Protein AF-A0A958ZDT5-F1 (afdb_monomer_lite)

Foldseek 3Di:
DDDPVNVLVVVQVVVVVVVAAEDEQVPQPCFQPDPDPLVVLLVVLCVVVVVDDPVVSVVLSVLLRDQDDPDPVRSVVSNVCCQPVNDKDWDADPVGDIDIDGDHSADPVCNVVDHHHDYPDGHYD

Structure (mmCIF, N/CA/C/O backbone):
data_AF-A0A958ZDT5-F1
#
_entry.id   AF-A0A958ZDT5-F1
#
loop_
_atom_site.group_PDB
_atom_site.id
_atom_site.type_symbol
_atom_site.label_atom_id
_atom_site.label_alt_id
_atom_site.label_comp_id
_atom_site.label_asym_id
_atom_site.label_entity_id
_atom_site.label_seq_id
_atom_site.pdbx_PDB_ins_code
_atom_site.Cartn_x
_atom_site.Cartn_y
_atom_site.Cartn_z
_atom_site.occupancy
_atom_site.B_iso_or_equiv
_atom_site.auth_seq_id
_atom_site.auth_comp_id
_atom_site.auth_asym_id
_atom_site.auth_atom_id
_atom_site.pdbx_PDB_model_num
ATOM 1 N N . MET A 1 1 ? 23.370 -8.390 -29.709 1.00 63.19 1 MET A N 1
ATOM 2 C CA . MET A 1 1 ? 23.696 -8.187 -28.281 1.00 63.19 1 MET A CA 1
ATOM 3 C C . MET A 1 1 ? 22.418 -7.806 -27.559 1.00 63.19 1 MET A C 1
ATOM 5 O O . MET A 1 1 ? 21.753 -6.875 -27.995 1.00 63.19 1 MET A O 1
ATOM 9 N N . THR A 1 2 ? 22.045 -8.547 -26.521 1.00 73.75 2 THR A N 1
ATOM 10 C CA . THR A 1 2 ? 20.944 -8.183 -25.619 1.00 73.75 2 THR A CA 1
ATOM 11 C C . THR A 1 2 ? 21.408 -7.037 -24.724 1.00 73.75 2 THR A C 1
ATOM 13 O O . THR A 1 2 ? 22.437 -7.156 -24.064 1.00 73.75 2 THR A O 1
ATOM 16 N N . THR A 1 3 ? 20.695 -5.915 -24.749 1.00 93.56 3 THR A N 1
ATOM 17 C CA . THR A 1 3 ? 20.934 -4.758 -23.873 1.00 93.56 3 THR A CA 1
ATOM 18 C C . THR A 1 3 ? 19.971 -4.827 -22.688 1.00 93.56 3 THR A C 1
ATOM 20 O O . THR A 1 3 ? 18.941 -5.495 -22.782 1.00 93.56 3 THR A O 1
ATOM 23 N N . GLU A 1 4 ? 20.261 -4.120 -21.594 1.00 90.50 4 GLU A N 1
ATOM 24 C CA . GLU A 1 4 ? 19.331 -3.999 -20.457 1.00 90.50 4 GLU A CA 1
ATOM 25 C C . GLU A 1 4 ? 17.957 -3.487 -20.906 1.00 90.50 4 GLU A C 1
ATOM 27 O O . GLU A 1 4 ? 16.943 -4.037 -20.498 1.00 90.50 4 GLU A O 1
ATOM 32 N N . ALA A 1 5 ? 17.924 -2.534 -21.844 1.00 90.44 5 ALA A N 1
ATOM 33 C CA . ALA A 1 5 ? 16.684 -2.014 -22.418 1.00 90.44 5 ALA A CA 1
ATOM 34 C C . ALA A 1 5 ? 15.852 -3.087 -23.147 1.00 90.44 5 ALA A C 1
ATOM 36 O O . ALA A 1 5 ? 14.630 -3.103 -23.029 1.00 90.44 5 ALA A O 1
ATOM 37 N N . HIS A 1 6 ? 16.488 -4.009 -23.884 1.00 93.12 6 HIS A N 1
ATOM 38 C CA . HIS A 1 6 ? 15.764 -5.113 -24.526 1.00 93.12 6 HIS A CA 1
ATOM 39 C C . HIS A 1 6 ? 15.201 -6.103 -23.497 1.00 93.12 6 HIS A C 1
ATOM 41 O O . HIS A 1 6 ? 14.106 -6.623 -23.687 1.00 93.12 6 HIS A O 1
ATOM 47 N N . ILE A 1 7 ? 15.937 -6.360 -22.412 1.00 94.00 7 ILE A N 1
ATOM 48 C CA . ILE A 1 7 ? 15.493 -7.256 -21.335 1.00 94.00 7 ILE A CA 1
ATOM 49 C C . ILE A 1 7 ? 14.343 -6.619 -20.545 1.00 94.00 7 ILE A C 1
ATOM 51 O O . ILE A 1 7 ? 13.356 -7.290 -20.250 1.00 94.00 7 ILE A O 1
ATOM 55 N N . GLU A 1 8 ? 14.447 -5.326 -20.233 1.00 93.62 8 GLU A N 1
ATOM 56 C CA . GLU A 1 8 ? 13.398 -4.555 -19.565 1.00 93.62 8 GLU A CA 1
ATOM 57 C C . GLU A 1 8 ? 12.107 -4.572 -20.389 1.00 93.62 8 GLU A C 1
ATOM 59 O O . GLU A 1 8 ? 11.059 -4.949 -19.869 1.00 93.62 8 GLU A O 1
ATOM 64 N N . GLN A 1 9 ? 12.193 -4.254 -21.685 1.00 93.88 9 GLN A N 1
ATOM 65 C CA . GLN A 1 9 ? 11.031 -4.223 -22.571 1.00 93.88 9 GLN A CA 1
ATOM 66 C C . GLN A 1 9 ? 10.348 -5.595 -22.677 1.00 93.88 9 GLN A C 1
ATOM 68 O O . GLN A 1 9 ? 9.134 -5.681 -22.510 1.00 93.88 9 GLN A O 1
ATOM 73 N N . ALA A 1 10 ? 11.116 -6.675 -22.860 1.00 95.25 10 ALA A N 1
ATOM 74 C CA . ALA A 1 10 ? 10.559 -8.028 -22.894 1.00 95.25 10 ALA A CA 1
ATOM 75 C C . ALA A 1 10 ? 9.890 -8.420 -21.561 1.00 95.25 10 ALA A C 1
ATOM 77 O O . ALA A 1 10 ? 8.843 -9.062 -21.548 1.00 95.25 10 ALA A O 1
ATOM 78 N N . THR A 1 11 ? 10.463 -7.999 -20.427 1.00 95.50 11 THR A N 1
ATOM 79 C CA . THR A 1 11 ? 9.892 -8.258 -19.095 1.00 95.50 11 THR A CA 1
ATOM 80 C C . THR A 1 11 ? 8.582 -7.496 -18.889 1.00 95.50 11 THR A C 1
ATOM 82 O O . THR A 1 11 ? 7.630 -8.041 -18.332 1.00 95.50 11 THR A O 1
ATOM 85 N N . ILE A 1 12 ? 8.518 -6.242 -19.347 1.00 96.06 12 ILE A N 1
ATOM 86 C CA . ILE A 1 12 ? 7.297 -5.432 -19.315 1.00 96.06 12 ILE A CA 1
ATOM 87 C C . ILE A 1 12 ? 6.201 -6.106 -20.141 1.00 96.06 12 ILE A C 1
ATOM 89 O O . ILE A 1 12 ? 5.094 -6.262 -19.634 1.00 96.06 12 ILE A O 1
ATOM 93 N N . GLU A 1 13 ? 6.510 -6.549 -21.361 1.00 96.44 13 GLU A N 1
ATOM 94 C CA . GLU A 1 13 ? 5.559 -7.254 -22.231 1.00 96.44 13 GLU A CA 1
ATOM 95 C C . GLU A 1 13 ? 5.001 -8.509 -21.550 1.00 96.44 13 GLU A C 1
ATOM 97 O O . GLU A 1 13 ? 3.785 -8.678 -21.477 1.00 96.44 13 GLU A O 1
ATOM 102 N N . TRP A 1 14 ? 5.860 -9.323 -20.929 1.00 97.38 14 TRP A N 1
ATOM 103 C CA . TRP A 1 14 ? 5.412 -10.493 -20.168 1.00 97.38 14 TRP A CA 1
ATOM 104 C C . TRP A 1 14 ? 4.505 -10.141 -18.986 1.00 97.38 14 TRP A C 1
ATOM 106 O O . TRP A 1 14 ? 3.521 -10.832 -18.736 1.00 97.38 14 TRP A O 1
ATOM 116 N N . LEU A 1 15 ? 4.803 -9.072 -18.243 1.00 96.88 15 LEU A N 1
ATOM 117 C CA . LEU A 1 15 ? 3.942 -8.627 -17.145 1.00 96.88 15 LEU A CA 1
ATOM 118 C C . LEU A 1 15 ? 2.596 -8.103 -17.664 1.00 96.88 15 LEU A C 1
ATOM 120 O O . LEU A 1 15 ? 1.564 -8.352 -17.040 1.00 96.88 15 LEU A O 1
ATOM 124 N N . GLN A 1 16 ? 2.584 -7.417 -18.807 1.00 96.50 16 GLN A N 1
ATOM 125 C CA . GLN A 1 16 ? 1.348 -6.964 -19.443 1.00 96.50 16 GLN A CA 1
ATOM 126 C C . GLN A 1 16 ? 0.469 -8.141 -19.882 1.00 96.50 16 GLN A C 1
ATOM 128 O O . GLN A 1 16 ? -0.738 -8.101 -19.641 1.00 96.50 16 GLN A O 1
ATOM 133 N N . ASP A 1 17 ? 1.059 -9.213 -20.420 1.00 97.25 17 ASP A N 1
ATOM 134 C CA . ASP A 1 17 ? 0.341 -10.451 -20.760 1.00 97.25 17 ASP A CA 1
ATOM 135 C C . ASP A 1 17 ? -0.278 -11.133 -19.524 1.00 97.25 17 ASP A C 1
ATOM 137 O O . ASP A 1 17 ? -1.321 -11.781 -19.619 1.00 97.25 17 ASP A O 1
ATOM 141 N N . LEU A 1 18 ? 0.323 -10.947 -18.341 1.00 95.81 18 LEU A N 1
ATOM 142 C CA . LEU A 1 18 ? -0.206 -11.408 -17.050 1.00 95.81 18 LEU A CA 1
ATOM 143 C C . LEU A 1 18 ? -1.251 -10.456 -16.432 1.00 95.81 18 LEU A C 1
ATOM 145 O O . LEU A 1 18 ? -1.752 -10.726 -15.341 1.00 95.81 18 LEU A O 1
ATOM 149 N N . GLY A 1 19 ? -1.586 -9.350 -17.103 1.00 94.19 19 GLY A N 1
ATOM 150 C CA . GLY A 1 19 ? -2.597 -8.386 -16.660 1.00 94.19 19 GLY A CA 1
ATOM 151 C C . GLY A 1 19 ? -2.064 -7.209 -15.837 1.00 94.19 19 GLY A C 1
ATOM 152 O O . GLY A 1 19 ? -2.858 -6.423 -15.316 1.00 94.19 19 GLY A O 1
ATOM 153 N N . TYR A 1 20 ? -0.743 -7.039 -15.725 1.00 96.25 20 TYR A N 1
ATOM 154 C CA . TYR A 1 20 ? -0.168 -5.854 -15.086 1.00 96.25 20 TYR A CA 1
ATOM 155 C C . TYR A 1 20 ? -0.309 -4.630 -15.989 1.00 96.25 20 TYR A C 1
ATOM 157 O O . TYR A 1 20 ? -0.143 -4.684 -17.208 1.00 96.25 20 TYR A O 1
ATOM 165 N N . ILE A 1 21 ? -0.535 -3.472 -15.374 1.00 94.88 21 ILE A N 1
ATOM 166 C CA . ILE A 1 21 ? -0.593 -2.206 -16.105 1.00 94.88 21 ILE A CA 1
ATOM 167 C C . ILE A 1 21 ? 0.799 -1.581 -16.096 1.00 94.88 21 ILE A C 1
ATOM 169 O O . ILE A 1 21 ? 1.315 -1.213 -15.039 1.00 94.88 21 ILE A O 1
ATOM 173 N N . HIS A 1 22 ? 1.403 -1.423 -17.273 1.00 95.62 22 HIS A N 1
ATOM 174 C CA . HIS A 1 22 ? 2.680 -0.727 -17.387 1.00 95.62 22 HIS A CA 1
ATOM 175 C C . HIS A 1 22 ? 2.507 0.781 -17.135 1.00 95.62 22 HIS A C 1
ATOM 177 O O . HIS A 1 22 ? 1.642 1.441 -17.723 1.00 95.62 22 HIS A O 1
ATOM 183 N N . LYS A 1 23 ? 3.345 1.336 -16.255 1.00 93.75 23 LYS A N 1
ATOM 184 C CA . LYS A 1 23 ? 3.450 2.772 -15.978 1.00 93.75 23 LYS A CA 1
ATOM 185 C C . LYS A 1 23 ? 4.905 3.215 -16.049 1.00 93.75 23 LYS A C 1
ATOM 187 O O . LYS A 1 23 ? 5.798 2.568 -15.511 1.00 93.75 23 LYS A O 1
ATOM 192 N N . LEU A 1 24 ? 5.129 4.377 -16.653 1.00 91.62 24 LEU A N 1
ATOM 193 C CA . LEU A 1 24 ? 6.442 5.010 -16.647 1.00 91.62 24 LEU A CA 1
ATOM 194 C C . LEU A 1 24 ? 6.662 5.685 -15.287 1.00 91.62 24 LEU A C 1
ATOM 196 O O . LEU A 1 24 ? 5.985 6.669 -14.981 1.00 91.62 24 LEU A O 1
ATOM 200 N N . GLY A 1 25 ? 7.617 5.204 -14.490 1.00 88.50 25 GLY A N 1
ATOM 201 C CA . GLY A 1 25 ? 7.919 5.734 -13.157 1.00 88.50 25 GLY A CA 1
ATOM 202 C C . GLY A 1 25 ? 8.217 7.233 -13.184 1.00 88.50 25 GLY A C 1
ATOM 203 O O . GLY A 1 25 ? 7.657 7.988 -12.396 1.00 88.50 25 GLY A O 1
ATOM 204 N N . LYS A 1 26 ? 8.960 7.694 -14.198 1.00 89.06 26 LYS A N 1
ATOM 205 C CA . LYS A 1 26 ? 9.268 9.119 -14.445 1.00 89.06 26 LYS A CA 1
ATOM 206 C C . LYS A 1 26 ? 8.042 10.022 -14.635 1.00 89.06 26 LYS A C 1
ATOM 208 O O . LYS A 1 26 ? 8.165 11.233 -14.495 1.00 89.06 26 LYS A O 1
ATOM 213 N N . THR A 1 27 ? 6.888 9.455 -14.992 1.00 89.19 27 THR A N 1
ATOM 214 C CA . THR A 1 27 ? 5.633 10.204 -15.190 1.00 89.19 27 THR A CA 1
ATOM 215 C C . THR A 1 27 ? 4.763 10.252 -13.938 1.00 89.19 27 THR A C 1
ATOM 217 O O . THR A 1 27 ? 3.793 11.007 -13.904 1.00 89.19 27 THR A O 1
ATOM 220 N N . LEU A 1 28 ? 5.089 9.460 -12.910 1.00 87.81 28 LEU A N 1
ATOM 221 C CA . LEU A 1 28 ? 4.365 9.488 -11.648 1.00 87.81 28 LEU A CA 1
ATOM 222 C C . LEU A 1 28 ? 4.728 10.774 -10.892 1.00 87.81 28 LEU A C 1
ATOM 224 O O . LEU A 1 28 ? 5.916 11.054 -10.725 1.00 87.81 28 LEU A O 1
ATOM 228 N N . PRO A 1 29 ? 3.745 11.551 -10.403 1.00 83.94 29 PRO A N 1
ATOM 229 C CA . PRO A 1 29 ? 4.011 12.832 -9.745 1.00 83.94 29 PRO A CA 1
ATOM 230 C C . PRO A 1 29 ? 4.840 12.699 -8.459 1.00 83.94 29 PRO A C 1
ATOM 232 O O . PRO A 1 29 ? 5.442 13.667 -8.010 1.00 83.94 29 PRO A O 1
ATOM 235 N N . GLN A 1 30 ? 4.885 11.502 -7.874 1.00 84.62 30 GLN A N 1
ATOM 236 C CA . GLN A 1 30 ? 5.657 11.180 -6.677 1.00 84.62 30 GLN A CA 1
ATOM 237 C C . GLN A 1 30 ? 7.135 10.885 -6.971 1.00 84.62 30 GLN A C 1
ATOM 239 O O . GLN A 1 30 ? 7.945 10.860 -6.044 1.00 84.62 30 GLN A O 1
ATOM 244 N N . ASN A 1 31 ? 7.500 10.675 -8.239 1.00 82.00 31 ASN A N 1
ATOM 245 C CA . ASN A 1 31 ? 8.880 10.419 -8.627 1.00 82.00 31 ASN A CA 1
ATOM 246 C C . ASN A 1 31 ? 9.784 11.574 -8.166 1.00 82.00 31 ASN A C 1
ATOM 248 O O . ASN A 1 31 ? 9.473 12.744 -8.379 1.00 82.00 31 ASN A O 1
ATOM 252 N N . ASN A 1 32 ? 10.915 11.227 -7.559 1.00 80.69 32 ASN A N 1
ATOM 253 C CA . ASN A 1 32 ? 11.895 12.097 -6.902 1.00 80.69 32 ASN A CA 1
ATOM 254 C C . ASN A 1 32 ? 11.451 12.756 -5.588 1.00 80.69 32 ASN A C 1
ATOM 256 O O . ASN A 1 32 ? 12.201 13.578 -5.069 1.00 80.69 32 ASN A O 1
ATOM 260 N N . ASN A 1 33 ? 10.272 12.434 -5.048 1.00 84.69 33 ASN A N 1
ATOM 261 C CA . ASN A 1 33 ? 9.763 13.093 -3.842 1.00 84.69 33 ASN A CA 1
ATOM 262 C C . ASN A 1 33 ? 9.284 12.100 -2.777 1.00 84.69 33 ASN A C 1
ATOM 264 O O . ASN A 1 33 ? 9.743 12.131 -1.639 1.00 84.69 33 ASN A O 1
ATOM 268 N N . GLU A 1 34 ? 8.378 11.187 -3.133 1.00 84.88 34 GLU A N 1
ATOM 269 C CA . GLU A 1 34 ? 7.739 10.296 -2.163 1.00 84.88 34 GLU A CA 1
ATOM 270 C C . GLU A 1 34 ? 7.639 8.867 -2.689 1.00 84.88 34 GLU A C 1
ATOM 272 O O . GLU A 1 34 ? 7.361 8.639 -3.857 1.00 84.88 34 GLU A O 1
ATOM 277 N N . VAL A 1 35 ? 7.812 7.879 -1.811 1.00 85.06 35 VAL A N 1
ATOM 278 C CA . VAL A 1 35 ? 7.681 6.458 -2.188 1.00 85.06 35 VAL A CA 1
ATOM 279 C C . VAL A 1 35 ? 6.214 6.048 -2.341 1.00 85.06 35 VAL A C 1
ATOM 281 O O . VAL A 1 35 ? 5.882 5.182 -3.146 1.00 85.06 35 VAL A O 1
ATOM 284 N N . VAL A 1 36 ? 5.321 6.649 -1.552 1.00 88.94 36 VAL A N 1
ATOM 285 C CA . VAL A 1 36 ? 3.921 6.226 -1.469 1.00 88.94 36 VAL A CA 1
ATOM 286 C C . VAL A 1 36 ? 3.046 7.065 -2.393 1.00 88.94 36 VAL A C 1
ATOM 288 O O . VAL A 1 36 ? 3.026 8.290 -2.311 1.00 88.94 36 VAL A O 1
ATOM 291 N N . LEU A 1 37 ? 2.232 6.397 -3.210 1.00 90.50 37 LEU A N 1
ATOM 292 C CA . LEU A 1 37 ? 1.169 7.022 -3.999 1.00 90.50 37 LEU A CA 1
ATOM 293 C C . LEU A 1 37 ? -0.027 7.375 -3.097 1.00 90.50 37 LEU A C 1
ATOM 295 O O . LEU A 1 37 ? -1.059 6.702 -3.116 1.00 90.50 37 LEU A O 1
ATOM 299 N N . LYS A 1 38 ? 0.121 8.417 -2.270 1.00 91.50 38 LYS A N 1
ATOM 300 C CA . LYS A 1 38 ? -0.843 8.770 -1.210 1.00 91.50 38 LYS A CA 1
ATOM 301 C C . LYS A 1 38 ? -2.270 8.961 -1.715 1.00 91.50 38 LYS A C 1
ATOM 303 O O . LYS A 1 38 ? -3.198 8.502 -1.054 1.00 91.50 38 LYS A O 1
ATOM 308 N N . ASP A 1 39 ? -2.453 9.580 -2.878 1.00 91.56 39 ASP A N 1
ATOM 309 C CA . ASP A 1 39 ? -3.784 9.821 -3.449 1.00 91.56 39 ASP A CA 1
ATOM 310 C C . ASP A 1 39 ? -4.478 8.517 -3.847 1.00 91.56 39 ASP A C 1
ATOM 312 O O . ASP A 1 39 ? -5.657 8.322 -3.551 1.00 91.56 39 ASP A O 1
ATOM 316 N N . VAL A 1 40 ? -3.728 7.593 -4.457 1.00 91.69 40 VAL A N 1
ATOM 317 C CA . VAL A 1 40 ? -4.226 6.265 -4.844 1.00 91.69 40 VAL A CA 1
ATOM 318 C C . VAL A 1 40 ? -4.618 5.476 -3.599 1.00 91.69 40 VAL A C 1
ATOM 320 O O . VAL A 1 40 ? -5.717 4.930 -3.529 1.00 91.69 40 VAL A O 1
ATOM 323 N N . PHE A 1 41 ? -3.752 5.472 -2.585 1.00 93.94 41 PHE A N 1
ATOM 324 C CA . PHE A 1 41 ? -4.014 4.766 -1.337 1.00 93.94 41 PHE A CA 1
ATOM 325 C C . PHE A 1 41 ? -5.191 5.371 -0.557 1.00 93.94 41 PHE A C 1
ATOM 327 O O . PHE A 1 41 ? -6.062 4.652 -0.072 1.00 93.94 41 PHE A O 1
ATOM 334 N N . THR A 1 42 ? -5.280 6.701 -0.506 1.00 95.31 42 THR A N 1
ATOM 335 C CA . THR A 1 42 ? -6.401 7.414 0.120 1.00 95.31 42 THR A CA 1
ATOM 336 C C . THR A 1 42 ? -7.717 7.091 -0.578 1.00 95.31 42 THR A C 1
ATOM 338 O O . THR A 1 42 ? -8.718 6.828 0.089 1.00 95.31 42 THR A O 1
ATOM 341 N N . ALA A 1 43 ? -7.732 7.085 -1.914 1.00 95.06 43 ALA A N 1
ATOM 342 C CA . ALA A 1 43 ? -8.912 6.726 -2.691 1.00 95.06 43 ALA A CA 1
ATOM 343 C C . ALA A 1 43 ? -9.342 5.272 -2.439 1.00 95.06 43 ALA A C 1
ATOM 345 O O . ALA A 1 43 ? -10.535 5.015 -2.277 1.00 95.06 43 ALA A O 1
ATOM 346 N N . PHE A 1 44 ? -8.383 4.344 -2.344 1.00 95.50 44 PHE A N 1
ATOM 347 C CA . PHE A 1 44 ? -8.646 2.953 -1.981 1.00 95.50 44 PHE A CA 1
ATOM 348 C C . PHE A 1 44 ? -9.307 2.843 -0.601 1.00 95.50 44 PHE A C 1
ATOM 350 O O . PHE A 1 44 ? -10.403 2.293 -0.505 1.00 95.50 44 PHE A O 1
ATOM 357 N N . ILE A 1 45 ? -8.710 3.430 0.445 1.00 96.44 45 ILE A N 1
ATOM 358 C CA . ILE A 1 45 ? -9.257 3.365 1.811 1.00 96.44 45 ILE A CA 1
ATOM 359 C C . ILE A 1 45 ? -10.657 3.986 1.876 1.00 96.44 45 ILE A C 1
ATOM 361 O O . ILE A 1 45 ? -11.566 3.379 2.441 1.00 96.44 45 ILE A O 1
ATOM 365 N N . LYS A 1 46 ? -10.866 5.150 1.245 1.00 96.06 46 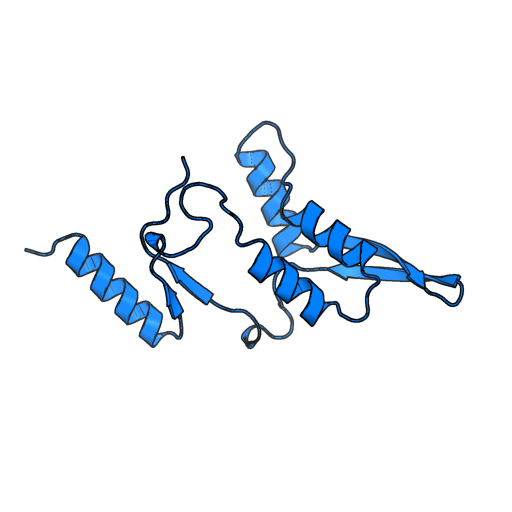LYS A N 1
ATOM 366 C CA . LYS A 1 46 ? -12.181 5.811 1.193 1.00 96.06 46 LYS A CA 1
ATOM 367 C C . LYS A 1 46 ? -13.247 4.959 0.510 1.00 96.06 46 LYS A C 1
ATOM 369 O O . LYS A 1 46 ? -14.402 4.986 0.925 1.00 96.06 46 LYS A O 1
ATOM 374 N N . LYS A 1 47 ? -12.876 4.228 -0.544 1.00 95.25 47 LYS A N 1
ATOM 375 C CA . LYS A 1 47 ? -13.787 3.342 -1.275 1.00 95.25 47 LYS A CA 1
ATOM 376 C C . LYS A 1 47 ? -14.093 2.081 -0.463 1.00 95.25 47 LYS A C 1
ATOM 378 O O . LYS A 1 47 ? -15.263 1.805 -0.203 1.00 95.25 47 LYS A O 1
ATOM 383 N N . GLN A 1 48 ? -13.056 1.352 -0.053 1.00 95.62 48 GLN A N 1
ATOM 384 C CA . GLN A 1 48 ? -13.181 0.055 0.617 1.00 95.62 48 GLN A CA 1
ATOM 385 C C . GLN A 1 48 ? -13.842 0.179 1.993 1.00 95.62 48 GLN A C 1
ATOM 387 O O . GLN A 1 48 ? -14.706 -0.616 2.349 1.00 95.62 48 GLN A O 1
ATOM 392 N N . TYR A 1 49 ? -13.480 1.217 2.747 1.00 95.62 49 TYR A N 1
ATOM 393 C CA . TYR A 1 49 ? -13.931 1.439 4.120 1.00 95.62 49 TYR A CA 1
ATOM 394 C C . TYR A 1 49 ? -14.884 2.635 4.234 1.00 95.62 49 TYR A C 1
ATOM 396 O O . TYR A 1 49 ? -14.893 3.344 5.241 1.00 95.62 49 TYR A O 1
ATOM 404 N N . SER A 1 50 ? -15.715 2.850 3.210 1.00 95.12 50 SER A N 1
ATOM 405 C CA . SER A 1 50 ? -16.668 3.971 3.114 1.00 95.12 50 SER A CA 1
ATOM 406 C C . SER A 1 50 ? -17.690 4.048 4.258 1.00 95.12 50 SER A C 1
ATOM 408 O O . SER A 1 50 ? -18.238 5.117 4.525 1.00 95.12 50 SER A O 1
ATOM 410 N N . THR A 1 51 ? -17.937 2.936 4.954 1.00 93.25 51 THR A N 1
ATOM 411 C CA . THR A 1 51 ? -18.836 2.857 6.115 1.00 93.25 51 THR A CA 1
ATOM 412 C C . THR A 1 51 ? -18.193 3.346 7.413 1.00 93.25 51 THR A C 1
ATOM 414 O O . THR A 1 51 ? -18.909 3.656 8.367 1.00 93.25 51 THR A O 1
ATOM 417 N N . LEU A 1 52 ? -16.859 3.427 7.470 1.00 94.69 52 LEU A N 1
ATOM 418 C CA . LEU A 1 52 ? -16.135 3.892 8.649 1.00 94.69 52 LEU A CA 1
ATOM 419 C C . LEU A 1 52 ? -16.123 5.424 8.724 1.00 94.69 52 LEU A C 1
ATOM 421 O O . LEU A 1 52 ? -16.116 6.087 7.686 1.00 94.69 52 LEU A O 1
ATOM 425 N N . PRO A 1 53 ? -16.052 6.014 9.931 1.00 94.25 53 PRO A N 1
ATOM 426 C CA . PRO A 1 53 ? -15.887 7.456 10.083 1.00 94.25 53 PRO A CA 1
ATOM 427 C C . PRO A 1 53 ? -14.626 7.974 9.382 1.00 94.25 53 PRO A C 1
ATOM 429 O O . PRO A 1 53 ? -13.579 7.328 9.416 1.00 94.25 53 PRO A O 1
ATOM 432 N N . GLU A 1 54 ? -14.702 9.181 8.816 1.00 94.38 54 GLU A N 1
ATOM 433 C CA . GLU A 1 54 ? -13.581 9.802 8.094 1.00 94.38 54 GLU A CA 1
ATOM 434 C C . GLU A 1 54 ? -12.316 9.923 8.961 1.00 94.38 54 GLU A C 1
ATOM 436 O O . GLU A 1 54 ? -11.208 9.722 8.472 1.00 94.38 54 GLU A O 1
ATOM 441 N N . GLU A 1 55 ? -12.475 10.176 10.261 1.00 94.19 55 GLU A N 1
ATOM 442 C CA . GLU A 1 55 ? -11.360 10.249 11.211 1.00 94.19 55 GLU A CA 1
ATOM 443 C C . GLU A 1 55 ? -10.597 8.920 11.322 1.00 94.19 55 GLU A C 1
ATOM 445 O O . GLU A 1 55 ? -9.368 8.917 11.350 1.00 94.19 55 GLU A O 1
ATOM 450 N N . ILE A 1 56 ? -11.300 7.781 11.288 1.00 96.38 56 ILE A N 1
ATOM 451 C CA . ILE A 1 56 ? -10.669 6.452 11.299 1.00 96.38 56 ILE A CA 1
ATOM 452 C C . ILE A 1 56 ? -9.956 6.185 9.975 1.00 96.38 56 ILE A C 1
ATOM 454 O O . ILE A 1 56 ? -8.848 5.657 9.970 1.00 96.38 56 ILE A O 1
ATOM 458 N N . GLN A 1 57 ? -10.549 6.595 8.851 1.00 96.56 57 GLN A N 1
ATOM 459 C CA . GLN A 1 57 ? -9.912 6.464 7.539 1.00 96.56 57 GLN A CA 1
ATOM 460 C C . GLN A 1 57 ? -8.613 7.283 7.463 1.00 96.56 57 GLN A C 1
ATOM 462 O O . GLN A 1 57 ? -7.591 6.771 7.011 1.00 96.56 57 GLN A O 1
ATOM 467 N N . LYS A 1 58 ? -8.626 8.538 7.938 1.00 96.44 58 LYS A N 1
ATOM 468 C CA . LYS A 1 58 ? -7.437 9.409 7.998 1.00 96.44 58 LYS A CA 1
ATOM 469 C C . LYS A 1 58 ? -6.351 8.827 8.895 1.00 96.44 58 LYS A C 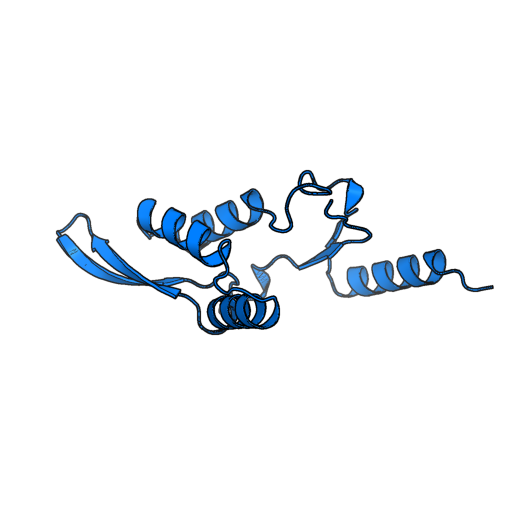1
ATOM 471 O O . LYS A 1 58 ? -5.187 8.816 8.496 1.00 96.44 58 LYS A O 1
ATOM 476 N N . LEU A 1 59 ? -6.735 8.338 10.074 1.00 96.56 59 LEU A N 1
ATOM 477 C CA . LEU A 1 59 ? -5.812 7.705 11.009 1.00 96.56 59 LEU A CA 1
ATOM 478 C C . LEU A 1 59 ? -5.156 6.475 10.375 1.00 96.56 59 LEU A C 1
ATOM 480 O O . LEU A 1 59 ? -3.934 6.367 10.376 1.00 96.56 59 LEU A O 1
ATOM 484 N N . ALA A 1 60 ? -5.951 5.619 9.729 1.00 96.81 60 ALA A N 1
ATOM 485 C CA . ALA A 1 60 ? -5.439 4.453 9.024 1.00 96.81 60 ALA A CA 1
ATOM 486 C C . ALA A 1 60 ? -4.445 4.822 7.926 1.00 96.81 60 ALA A C 1
ATOM 488 O O . ALA A 1 60 ? -3.353 4.258 7.862 1.00 96.81 60 ALA A O 1
ATOM 489 N N . ILE A 1 61 ? -4.777 5.811 7.094 1.00 96.62 61 ILE A N 1
ATOM 490 C CA . ILE A 1 61 ? -3.873 6.288 6.044 1.00 96.62 61 ILE A CA 1
ATOM 491 C C . ILE A 1 61 ? -2.532 6.735 6.644 1.00 96.62 61 ILE A C 1
ATOM 493 O O . ILE A 1 61 ? -1.478 6.342 6.141 1.00 96.62 61 ILE A O 1
ATOM 497 N N . ALA A 1 62 ? -2.558 7.511 7.730 1.00 96.25 62 ALA A N 1
ATOM 498 C CA . ALA A 1 62 ? -1.349 7.973 8.404 1.00 96.25 62 ALA A CA 1
ATOM 499 C C . ALA A 1 62 ? -0.521 6.812 8.985 1.00 96.25 62 ALA A C 1
ATOM 501 O O . ALA A 1 62 ? 0.694 6.772 8.778 1.00 96.25 62 ALA A O 1
ATOM 502 N N . ASP A 1 63 ? -1.165 5.849 9.647 1.00 96.31 63 ASP A N 1
ATOM 503 C CA . ASP A 1 63 ? -0.494 4.705 10.273 1.00 96.31 63 ASP A CA 1
ATOM 504 C C . ASP A 1 63 ? 0.172 3.780 9.248 1.00 96.31 63 ASP A C 1
ATOM 506 O O . ASP A 1 63 ?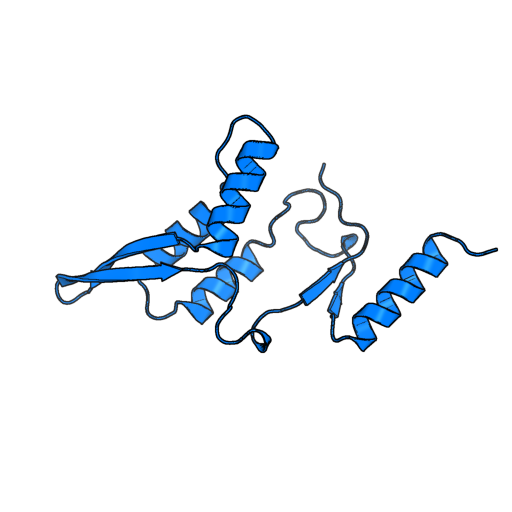 1.285 3.301 9.475 1.00 96.31 63 ASP A O 1
ATOM 510 N N . PHE A 1 64 ? -0.470 3.535 8.101 1.00 96.06 64 PHE A N 1
ATOM 511 C CA . PHE A 1 64 ? 0.111 2.718 7.030 1.00 96.06 64 PHE A CA 1
ATOM 512 C C . PHE A 1 64 ? 1.295 3.399 6.337 1.00 96.06 64 PHE A C 1
ATOM 514 O O . PHE A 1 64 ? 2.248 2.724 5.943 1.00 96.06 64 PHE A O 1
ATOM 521 N N . ILE A 1 65 ? 1.258 4.727 6.194 1.00 94.06 65 ILE A N 1
ATOM 522 C CA . ILE A 1 65 ? 2.353 5.497 5.589 1.00 94.06 65 ILE A CA 1
ATOM 523 C C . ILE A 1 65 ? 3.542 5.605 6.553 1.00 94.06 65 ILE A C 1
ATOM 525 O O . ILE A 1 65 ? 4.697 5.534 6.126 1.00 94.06 65 ILE A O 1
ATOM 529 N N . ASN A 1 66 ? 3.280 5.778 7.849 1.00 93.44 66 ASN A N 1
ATOM 530 C CA . ASN A 1 66 ? 4.318 6.013 8.842 1.00 93.44 66 ASN A CA 1
ATOM 531 C C . ASN A 1 66 ? 4.822 4.706 9.464 1.00 93.44 66 ASN A C 1
ATOM 533 O O . ASN A 1 66 ? 4.207 4.158 10.376 1.00 93.44 66 ASN A O 1
ATOM 537 N N . ASN A 1 67 ? 5.971 4.218 8.998 1.00 93.75 67 ASN A N 1
ATOM 538 C CA . ASN A 1 67 ? 6.580 2.992 9.513 1.00 93.75 67 ASN A CA 1
ATOM 539 C C . ASN A 1 67 ? 7.616 3.293 10.597 1.00 93.75 67 ASN A C 1
ATOM 541 O O . ASN A 1 67 ? 8.612 3.980 10.358 1.00 93.75 67 ASN A O 1
ATOM 545 N N . THR A 1 68 ? 7.369 2.772 11.796 1.00 89.62 68 THR A N 1
ATOM 546 C CA . THR A 1 68 ? 8.166 3.042 12.992 1.00 89.62 68 THR A CA 1
ATOM 547 C C . THR A 1 68 ? 9.448 2.210 13.018 1.00 89.62 68 THR A C 1
ATOM 549 O O . THR A 1 68 ? 9.511 1.093 12.506 1.00 89.62 68 THR A O 1
ATOM 552 N N . GLY A 1 69 ? 10.500 2.762 13.623 1.00 89.69 69 GLY A N 1
ATOM 553 C CA . GLY A 1 69 ? 11.783 2.083 13.790 1.00 89.69 69 GLY A CA 1
ATOM 554 C C . GLY A 1 69 ? 12.979 2.958 13.427 1.00 89.69 69 GLY A C 1
ATOM 555 O O . GLY A 1 69 ? 12.930 3.751 12.492 1.00 89.69 69 GLY A O 1
ATOM 556 N N . ALA A 1 70 ? 14.071 2.789 14.175 1.00 89.25 70 ALA A N 1
ATOM 557 C CA . ALA A 1 70 ? 15.305 3.554 13.983 1.00 89.25 70 ALA A CA 1
ATOM 558 C C . ALA A 1 70 ? 16.139 3.091 12.77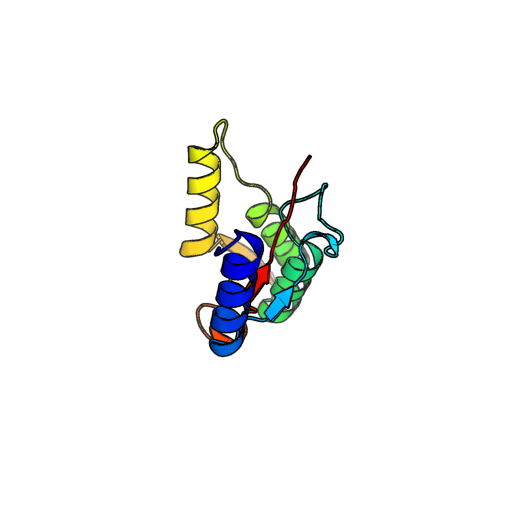3 1.00 89.25 70 ALA A C 1
ATOM 560 O O . ALA A 1 70 ? 16.948 3.857 12.260 1.00 89.25 70 ALA A O 1
ATOM 561 N N . ILE A 1 71 ? 15.946 1.846 12.324 1.00 94.44 71 ILE A N 1
ATOM 562 C CA . ILE A 1 71 ? 16.703 1.217 11.232 1.00 94.44 71 ILE A CA 1
ATOM 563 C C . ILE A 1 71 ? 15.759 0.617 10.186 1.00 94.44 71 ILE A C 1
ATOM 565 O O . ILE A 1 71 ? 14.564 0.429 10.438 1.00 94.44 71 ILE A O 1
ATOM 569 N N . LEU A 1 72 ? 16.292 0.336 8.995 1.00 93.75 72 LEU A N 1
ATOM 570 C CA . LEU A 1 72 ? 15.517 -0.126 7.842 1.00 93.75 72 LEU A CA 1
ATOM 571 C C . LEU A 1 72 ? 14.762 -1.428 8.134 1.00 93.75 72 LEU A C 1
ATOM 573 O O . LEU A 1 72 ? 13.586 -1.543 7.808 1.00 93.75 72 LEU A O 1
ATOM 577 N N . GLU A 1 73 ? 15.408 -2.373 8.802 1.00 96.62 73 GLU A N 1
ATOM 578 C CA . GLU A 1 73 ? 14.871 -3.688 9.144 1.00 96.62 73 GLU A CA 1
ATOM 579 C C . GLU A 1 73 ? 13.636 -3.565 10.039 1.00 96.62 73 GLU A C 1
ATOM 581 O O . GLU A 1 73 ? 12.644 -4.267 9.842 1.00 96.62 73 GLU A O 1
ATOM 586 N N . HIS A 1 74 ? 13.666 -2.629 10.992 1.00 96.50 74 HIS A N 1
ATOM 587 C CA . HIS A 1 74 ? 12.533 -2.364 11.874 1.00 96.50 74 HIS A CA 1
ATOM 588 C C . HIS A 1 74 ? 11.366 -1.740 11.110 1.00 96.50 74 HIS A C 1
ATOM 590 O O . HIS A 1 74 ? 10.243 -2.219 11.250 1.00 96.50 74 HIS A O 1
ATOM 596 N N . ARG A 1 75 ? 11.633 -0.752 10.244 1.00 95.06 75 ARG A N 1
ATOM 597 C CA . ARG A 1 75 ? 10.593 -0.122 9.413 1.00 95.06 75 ARG A CA 1
ATOM 598 C C . ARG A 1 75 ? 9.964 -1.115 8.433 1.00 95.06 75 ARG A C 1
ATOM 600 O O . ARG A 1 75 ? 8.747 -1.130 8.2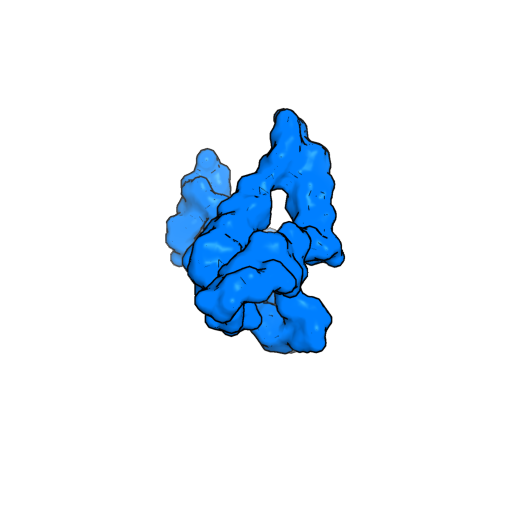76 1.00 95.06 75 ARG A O 1
ATOM 607 N N . ASN A 1 76 ? 10.771 -1.992 7.834 1.00 95.38 76 ASN A N 1
ATOM 608 C CA . ASN A 1 76 ? 10.291 -3.051 6.945 1.00 95.38 76 ASN A CA 1
ATOM 609 C C . ASN A 1 76 ? 9.430 -4.069 7.696 1.00 95.38 76 ASN A C 1
ATOM 611 O O . ASN A 1 76 ? 8.385 -4.478 7.194 1.00 95.38 76 ASN A O 1
ATOM 615 N N . ARG A 1 77 ? 9.841 -4.467 8.907 1.00 96.62 77 ARG A N 1
ATOM 616 C CA . ARG A 1 77 ? 9.053 -5.375 9.749 1.00 96.62 77 ARG A CA 1
ATOM 617 C C . ARG A 1 77 ? 7.731 -4.743 10.177 1.00 96.62 77 ARG A C 1
ATOM 619 O O . ARG A 1 77 ? 6.715 -5.428 10.142 1.00 96.62 77 ARG A O 1
ATOM 626 N N . ASP A 1 78 ? 7.743 -3.471 10.568 1.00 96.75 78 ASP A N 1
ATOM 627 C CA . ASP A 1 78 ? 6.537 -2.723 10.935 1.00 96.75 78 ASP A CA 1
ATOM 628 C C . ASP A 1 78 ? 5.549 -2.670 9.762 1.00 96.75 78 ASP A C 1
ATOM 630 O O . ASP A 1 78 ? 4.407 -3.114 9.892 1.00 96.75 78 ASP A O 1
ATOM 634 N N . PHE A 1 79 ? 6.018 -2.264 8.577 1.00 96.06 79 PHE A N 1
ATOM 635 C CA . PHE A 1 79 ? 5.194 -2.257 7.368 1.00 96.06 79 PHE A CA 1
ATOM 636 C C . PHE A 1 79 ? 4.666 -3.651 7.014 1.00 96.06 79 PHE A C 1
ATOM 638 O O . PHE A 1 79 ? 3.481 -3.811 6.733 1.00 96.06 79 PHE A O 1
ATOM 645 N N . HIS A 1 80 ? 5.517 -4.679 7.063 1.00 96.75 80 HIS A N 1
ATOM 646 C CA . HIS A 1 80 ? 5.117 -6.051 6.753 1.00 96.75 80 HIS A CA 1
ATOM 647 C C . HIS A 1 80 ? 4.019 -6.557 7.696 1.00 96.75 80 HIS A C 1
ATOM 649 O O . HIS A 1 80 ? 3.077 -7.213 7.251 1.00 96.75 80 HIS A O 1
ATOM 655 N N . LEU A 1 81 ? 4.105 -6.241 8.992 1.00 97.25 81 LEU A N 1
ATOM 656 C CA . LEU A 1 81 ? 3.063 -6.591 9.955 1.00 97.25 81 LEU A CA 1
ATOM 657 C C . LEU A 1 81 ? 1.755 -5.864 9.650 1.00 97.25 81 LEU A C 1
ATOM 659 O O . LEU A 1 81 ? 0.716 -6.513 9.638 1.00 97.25 81 LEU A O 1
ATOM 663 N N . LYS A 1 82 ? 1.795 -4.565 9.342 1.00 96.69 82 LYS A N 1
ATOM 664 C CA . LYS A 1 82 ? 0.597 -3.809 8.943 1.00 96.69 82 LYS A CA 1
ATOM 665 C C . LYS A 1 82 ? -0.022 -4.364 7.660 1.00 96.69 82 LYS A C 1
ATOM 667 O O . LYS A 1 82 ? -1.231 -4.540 7.588 1.00 96.69 82 LYS A O 1
ATOM 672 N N . LEU A 1 83 ? 0.802 -4.688 6.665 1.00 96.00 83 LEU A N 1
ATOM 673 C CA . LEU A 1 83 ? 0.366 -5.257 5.391 1.00 96.00 83 LEU A CA 1
ATOM 674 C C . LEU A 1 83 ? -0.320 -6.616 5.573 1.00 96.00 83 LEU A C 1
ATOM 676 O O . LEU A 1 83 ? -1.378 -6.848 5.002 1.00 96.00 83 LEU A O 1
ATOM 680 N N . THR A 1 84 ? 0.283 -7.511 6.359 1.00 96.25 84 THR A N 1
ATOM 681 C CA . THR A 1 84 ? -0.186 -8.902 6.496 1.00 96.25 84 THR A CA 1
ATOM 682 C C . THR A 1 84 ? -1.255 -9.085 7.562 1.00 96.25 84 THR A C 1
ATOM 684 O O . THR A 1 84 ? -2.103 -9.961 7.430 1.00 96.25 84 THR A O 1
ATOM 687 N N . LYS A 1 85 ? -1.214 -8.290 8.633 1.00 96.44 85 LYS A N 1
ATOM 688 C CA . LYS A 1 85 ? -2.129 -8.415 9.772 1.00 96.44 85 LYS A CA 1
ATOM 689 C C . LYS A 1 85 ? -3.183 -7.325 9.819 1.00 96.44 85 LYS A C 1
ATOM 691 O O . LYS A 1 85 ? -4.066 -7.432 10.659 1.00 96.44 85 LYS A O 1
ATOM 696 N N . GLY A 1 86 ? -3.092 -6.292 8.985 1.00 96.81 86 GLY A N 1
ATOM 697 C CA . GLY A 1 86 ? -3.942 -5.110 9.082 1.00 96.81 86 GLY A CA 1
ATOM 698 C C . GLY A 1 86 ? -3.735 -4.346 10.392 1.00 96.81 86 GLY A C 1
ATOM 699 O O . GLY A 1 86 ? -2.849 -4.659 11.192 1.00 96.81 86 GLY A O 1
ATOM 700 N N . ILE A 1 87 ? -4.576 -3.340 10.620 1.00 97.44 87 ILE A N 1
ATOM 701 C CA . ILE A 1 87 ? -4.577 -2.537 11.846 1.00 97.44 87 ILE A CA 1
ATOM 702 C C . ILE A 1 87 ? -6.005 -2.489 12.414 1.00 97.44 87 ILE A C 1
ATOM 704 O O . ILE A 1 87 ? -6.938 -2.140 11.680 1.00 97.44 87 ILE A O 1
ATOM 708 N N . PRO A 1 88 ? -6.204 -2.853 13.696 1.00 97.00 88 PRO A N 1
ATOM 709 C CA . PRO A 1 88 ? -7.494 -2.735 14.355 1.00 97.00 88 PRO A CA 1
ATOM 710 C C . PRO A 1 88 ? -7.726 -1.306 14.860 1.00 97.00 88 PRO A C 1
ATOM 712 O O . PRO A 1 88 ? -6.844 -0.686 15.451 1.00 97.00 88 PRO A O 1
ATOM 715 N N . TYR A 1 89 ? -8.951 -0.822 14.702 1.00 96.38 89 TYR A N 1
ATOM 716 C CA . TYR A 1 89 ? -9.412 0.477 15.179 1.00 96.38 89 TYR A CA 1
ATOM 717 C C . TYR A 1 89 ? -10.685 0.314 15.995 1.00 96.38 89 TYR A C 1
ATOM 719 O O . TYR A 1 89 ? -11.573 -0.452 15.628 1.00 96.38 89 TYR A O 1
ATOM 727 N N . GLN A 1 90 ? -10.799 1.073 17.081 1.00 94.56 90 GLN A N 1
ATOM 728 C CA . GLN A 1 90 ? -12.038 1.216 17.839 1.00 94.56 90 GLN A CA 1
ATOM 729 C C . GLN A 1 90 ? -12.633 2.591 17.558 1.00 94.56 90 GLN A C 1
ATOM 731 O O . GLN A 1 90 ? -11.914 3.589 17.513 1.00 94.56 90 GLN A O 1
ATOM 736 N N . TYR A 1 91 ? -13.943 2.648 17.347 1.00 92.88 91 TYR A N 1
ATOM 737 C CA . TYR A 1 91 ? -14.649 3.889 17.066 1.00 92.88 91 TYR A CA 1
ATOM 738 C C . TYR A 1 91 ? -16.069 3.855 17.618 1.00 92.88 91 TYR A C 1
ATOM 740 O O . TYR A 1 91 ? -16.653 2.794 17.828 1.00 92.88 91 TYR A O 1
ATOM 748 N N . LYS A 1 92 ? -16.631 5.042 17.845 1.00 90.62 92 LYS A N 1
ATOM 749 C CA . LYS A 1 92 ? -17.996 5.204 18.341 1.00 90.62 92 LYS A CA 1
ATOM 750 C C . LYS A 1 92 ? -18.924 5.579 17.190 1.00 90.62 92 LYS A C 1
ATOM 752 O O . LYS A 1 92 ? -18.598 6.476 16.410 1.00 90.62 92 LYS A O 1
ATOM 757 N N . THR A 1 93 ? -20.063 4.903 17.060 1.00 87.81 93 THR A N 1
ATOM 758 C CA . THR A 1 93 ? -21.074 5.268 16.058 1.00 87.81 93 THR A CA 1
ATOM 759 C C . THR A 1 93 ? -21.797 6.549 16.459 1.00 87.81 93 THR A C 1
ATOM 761 O O . THR A 1 93 ? -21.700 7.018 17.595 1.00 87.81 93 THR A O 1
ATOM 764 N N . LYS A 1 94 ? -22.571 7.115 15.526 1.00 83.62 94 LYS A N 1
ATOM 765 C CA . LYS A 1 94 ? -23.436 8.267 15.816 1.00 83.62 94 LYS A CA 1
ATOM 766 C C . LYS A 1 94 ? -24.506 7.943 16.866 1.00 83.62 94 LYS A C 1
ATOM 768 O O . LYS A 1 94 ? -24.900 8.846 17.595 1.00 83.62 94 LYS A O 1
ATOM 773 N N . GLU A 1 95 ? -24.933 6.681 16.978 1.00 86.38 95 GLU A N 1
ATOM 774 C CA . GLU A 1 95 ? -25.843 6.224 18.043 1.00 86.38 95 GLU A CA 1
ATOM 775 C C . GLU A 1 95 ? -25.149 6.052 19.405 1.00 86.38 95 GLU A C 1
ATOM 777 O O . GLU A 1 95 ? -25.810 5.836 20.416 1.00 86.38 95 GLU A O 1
ATOM 782 N N . GLY A 1 96 ? -23.821 6.176 19.454 1.00 87.06 96 GLY A N 1
ATOM 783 C CA . GLY A 1 96 ? -23.044 6.059 20.678 1.00 87.06 96 GLY A CA 1
ATOM 784 C C . GLY A 1 96 ? -22.568 4.641 21.004 1.00 87.06 96 GLY A C 1
ATOM 785 O O . GLY A 1 96 ? -22.056 4.432 22.102 1.00 87.06 96 GLY A O 1
ATOM 786 N N . GLU A 1 97 ? -22.692 3.689 20.080 1.00 90.69 97 GLU A N 1
ATOM 787 C CA . GLU A 1 97 ? -22.189 2.323 20.255 1.00 90.69 97 GLU A CA 1
ATOM 788 C C . GLU A 1 97 ? -20.685 2.251 19.982 1.00 90.69 97 GLU A C 1
ATOM 790 O O . GLU A 1 97 ? -20.196 2.866 19.034 1.00 90.69 97 GLU A O 1
ATOM 795 N N . GLU A 1 98 ? -19.948 1.470 20.770 1.00 92.44 98 GLU A N 1
ATOM 796 C CA . GLU A 1 98 ? -18.547 1.157 20.479 1.00 92.44 98 GLU A CA 1
ATOM 797 C C . GLU A 1 98 ? -18.461 0.008 19.473 1.00 92.44 98 GLU A C 1
ATOM 799 O O . GLU A 1 98 ? -19.012 -1.073 19.684 1.00 92.44 98 GLU A O 1
ATOM 804 N N . LYS A 1 99 ? -17.759 0.246 18.364 1.00 94.31 99 LYS A N 1
ATOM 805 C CA . LYS A 1 99 ? -17.494 -0.741 17.317 1.00 94.31 99 LYS A CA 1
ATOM 806 C C . LYS A 1 99 ? -16.000 -0.846 17.055 1.00 94.31 99 LYS A C 1
ATOM 808 O O . LYS A 1 99 ? -15.237 0.094 17.272 1.00 94.31 99 LYS A O 1
ATOM 813 N N . ALA A 1 100 ? -15.596 -2.007 16.558 1.00 93.88 100 ALA A N 1
ATOM 814 C CA . ALA A 1 100 ? -14.248 -2.247 16.074 1.00 93.88 100 ALA A CA 1
ATOM 815 C C . ALA A 1 100 ? -14.264 -2.410 14.551 1.00 93.88 100 ALA A C 1
ATOM 817 O O . ALA A 1 100 ? -15.217 -2.942 13.982 1.00 93.88 100 ALA A O 1
ATOM 818 N N . ALA A 1 101 ? -13.205 -1.949 13.901 1.00 95.06 101 ALA A N 1
ATOM 819 C CA . ALA A 1 101 ? -12.931 -2.172 12.492 1.00 95.06 101 ALA A CA 1
ATOM 820 C C . ALA A 1 101 ? -11.511 -2.701 12.331 1.00 95.06 101 ALA A C 1
ATOM 822 O O . ALA A 1 101 ? -10.627 -2.366 13.115 1.00 95.06 101 ALA A O 1
ATOM 823 N N . HIS A 1 102 ? -11.290 -3.498 11.294 1.00 96.00 102 HIS A N 1
ATOM 824 C CA . HIS A 1 102 ? -9.970 -4.004 10.951 1.00 96.00 102 HIS A CA 1
ATOM 825 C C . HIS A 1 102 ? -9.659 -3.604 9.516 1.00 96.00 102 HIS A C 1
ATOM 827 O O . HIS A 1 102 ? -10.389 -3.974 8.599 1.00 96.00 102 HIS A O 1
ATOM 833 N N . ILE A 1 103 ? -8.616 -2.799 9.332 1.00 97.44 103 ILE A N 1
ATOM 834 C CA . ILE A 1 103 ? -8.293 -2.194 8.038 1.00 97.44 103 ILE A CA 1
ATOM 835 C C . ILE A 1 103 ? -7.040 -2.852 7.477 1.00 97.44 103 ILE A C 1
ATOM 837 O O . ILE A 1 103 ? -6.047 -3.013 8.185 1.00 97.44 103 ILE A O 1
ATOM 841 N N . TYR A 1 104 ? -7.088 -3.200 6.197 1.00 97.56 104 TYR A N 1
ATOM 842 C CA . TYR A 1 104 ? -5.975 -3.717 5.417 1.00 97.56 104 TYR A CA 1
ATOM 843 C C . TYR A 1 104 ? -5.662 -2.742 4.277 1.00 97.56 104 TYR A C 1
ATOM 845 O O . TYR A 1 104 ? -6.572 -2.100 3.748 1.00 97.56 104 TYR A O 1
ATOM 853 N N . PRO A 1 105 ? -4.389 -2.621 3.867 1.00 95.44 105 PRO A N 1
ATOM 854 C CA . PRO A 1 105 ? -4.004 -1.747 2.765 1.00 95.44 105 PRO A CA 1
ATOM 855 C C . PRO A 1 105 ? -4.148 -2.429 1.390 1.00 95.44 105 PRO A C 1
ATOM 857 O O . PRO A 1 105 ? -3.813 -1.829 0.374 1.00 95.44 105 PRO A O 1
ATOM 860 N N . VAL A 1 106 ? -4.614 -3.682 1.376 1.00 95.19 106 VAL A N 1
ATOM 861 C CA . VAL A 1 106 ? -4.862 -4.542 0.214 1.00 95.19 106 VAL A CA 1
ATOM 862 C C . VAL A 1 106 ? -6.209 -5.225 0.438 1.00 95.19 106 VAL A C 1
ATOM 864 O O . VAL A 1 106 ? -6.505 -5.642 1.560 1.00 95.19 106 VAL A O 1
ATOM 867 N N . ASP A 1 107 ? -7.018 -5.350 -0.611 1.00 95.44 107 ASP A N 1
ATOM 868 C CA . ASP A 1 107 ? -8.250 -6.140 -0.566 1.00 95.44 107 ASP A CA 1
ATOM 869 C C . ASP A 1 107 ? -7.901 -7.627 -0.717 1.00 95.44 107 ASP A C 1
ATOM 871 O O . ASP A 1 107 ? -7.736 -8.137 -1.824 1.00 95.44 107 ASP A O 1
ATOM 875 N N . PHE A 1 108 ? -7.700 -8.313 0.408 1.00 93.62 108 PHE A N 1
ATOM 876 C CA . PHE A 1 108 ? -7.411 -9.750 0.418 1.00 93.62 108 PHE A CA 1
ATOM 877 C C . PHE A 1 108 ? -8.652 -10.615 0.177 1.00 93.62 108 PHE A C 1
ATOM 879 O O . PHE A 1 108 ? -8.506 -11.778 -0.191 1.00 93.62 108 PHE A O 1
ATOM 886 N N . GLU A 1 109 ? -9.851 -10.073 0.404 1.00 93.62 109 GLU A N 1
ATOM 887 C CA . GLU A 1 109 ? -11.107 -10.806 0.222 1.00 93.62 109 GLU A CA 1
ATOM 888 C C . GLU A 1 10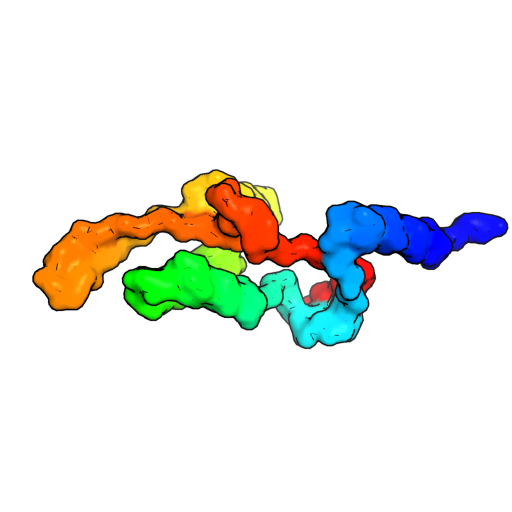9 ? -11.475 -10.896 -1.259 1.00 93.62 109 GLU A C 1
ATOM 890 O O . GLU A 1 109 ? -11.911 -11.950 -1.715 1.00 93.62 109 GLU A O 1
ATOM 895 N N . ASN A 1 110 ? -11.235 -9.817 -2.009 1.00 94.69 110 ASN A N 1
ATOM 896 C CA . ASN A 1 110 ? -11.500 -9.719 -3.443 1.00 94.69 110 ASN A CA 1
ATOM 897 C C . ASN A 1 110 ? -10.227 -9.232 -4.167 1.00 94.69 110 ASN A C 1
ATOM 899 O O . ASN A 1 110 ? -10.090 -8.037 -4.463 1.00 94.69 110 ASN A O 1
ATOM 903 N N . PRO A 1 111 ? -9.248 -10.124 -4.425 1.00 92.31 111 PRO A N 1
ATOM 904 C CA . PRO A 1 111 ? -7.943 -9.752 -4.969 1.00 92.31 111 PRO A CA 1
ATOM 905 C C . PRO A 1 111 ? -7.994 -8.969 -6.288 1.00 92.31 111 PRO A C 1
ATOM 907 O O . PRO A 1 111 ? -7.106 -8.155 -6.545 1.00 92.31 111 PRO A O 1
ATOM 910 N N . GLU A 1 112 ? -9.030 -9.180 -7.098 1.00 91.19 112 GLU A N 1
ATOM 911 C CA . GLU A 1 112 ? -9.294 -8.506 -8.370 1.00 91.19 112 GLU A CA 1
ATOM 912 C C . GLU A 1 112 ? -9.614 -7.011 -8.234 1.00 91.19 112 GLU A C 1
ATOM 914 O O . GLU A 1 112 ? -9.485 -6.266 -9.206 1.00 91.19 112 GLU A O 1
ATOM 919 N N . ASN A 1 113 ? -9.989 -6.547 -7.037 1.00 92.75 113 ASN A N 1
ATOM 920 C CA . ASN A 1 113 ? -10.170 -5.121 -6.762 1.00 92.75 113 ASN A CA 1
ATOM 921 C C . ASN A 1 113 ? -8.835 -4.377 -6.635 1.00 92.75 113 ASN A C 1
ATOM 923 O O . ASN A 1 113 ? -8.804 -3.142 -6.714 1.00 92.75 113 ASN A O 1
ATOM 927 N N . ASN A 1 114 ? -7.733 -5.102 -6.425 1.00 93.38 114 ASN A N 1
ATOM 928 C CA . ASN A 1 114 ? -6.411 -4.504 -6.327 1.00 93.38 114 ASN A CA 1
ATOM 929 C C . ASN A 1 114 ? -5.855 -4.186 -7.711 1.00 93.38 114 ASN A C 1
ATOM 931 O O . ASN A 1 114 ? -6.091 -4.877 -8.698 1.00 93.38 114 ASN A O 1
ATOM 935 N N . THR A 1 115 ? -5.061 -3.122 -7.773 1.00 91.62 115 THR A N 1
ATOM 936 C CA . THR A 1 115 ? -4.390 -2.711 -9.002 1.00 91.62 115 THR A CA 1
ATOM 937 C C . THR A 1 115 ? -2.909 -3.060 -8.925 1.00 91.62 115 THR A C 1
ATOM 939 O O . THR A 1 115 ? -2.209 -2.593 -8.029 1.00 91.62 115 THR A O 1
ATOM 942 N N . PHE A 1 116 ? -2.423 -3.831 -9.898 1.00 93.38 116 PHE A N 1
ATOM 943 C CA . PHE A 1 116 ? -1.019 -4.226 -9.997 1.00 93.38 116 PHE A CA 1
ATOM 944 C C . PHE A 1 116 ? -0.344 -3.495 -11.159 1.00 93.38 116 PHE A C 1
ATOM 946 O O . PHE A 1 116 ? -0.726 -3.642 -12.323 1.00 93.38 116 PHE A O 1
ATOM 953 N N . TRP A 1 117 ? 0.653 -2.668 -10.841 1.00 94.38 117 TRP A N 1
ATOM 954 C CA . TRP A 1 117 ? 1.423 -1.919 -11.833 1.00 94.38 117 TRP A CA 1
ATOM 955 C C . TRP A 1 117 ? 2.811 -2.516 -12.017 1.00 94.38 117 TRP A C 1
ATOM 957 O O . TRP A 1 117 ? 3.498 -2.820 -11.045 1.00 94.38 117 TRP A O 1
ATOM 967 N N . ALA A 1 118 ? 3.234 -2.619 -13.274 1.00 95.19 118 ALA A N 1
ATOM 968 C CA . ALA A 1 118 ? 4.636 -2.768 -13.627 1.00 95.19 118 ALA A CA 1
ATOM 969 C C . ALA A 1 118 ? 5.195 -1.357 -13.832 1.00 95.19 118 ALA A C 1
ATOM 971 O O . ALA A 1 118 ? 4.803 -0.664 -14.772 1.00 95.19 118 ALA A O 1
ATOM 972 N N . VAL A 1 119 ? 6.049 -0.899 -12.920 1.00 92.56 119 VAL A N 1
ATOM 973 C CA . VAL A 1 119 ? 6.626 0.448 -12.970 1.00 92.56 119 VAL A CA 1
ATOM 974 C C . VAL A 1 119 ? 8.109 0.323 -13.282 1.00 92.56 119 VAL A C 1
ATOM 976 O O . VAL A 1 119 ? 8.826 -0.380 -12.574 1.00 92.56 119 VAL A O 1
ATOM 979 N N . ASN A 1 120 ? 8.560 0.989 -14.344 1.00 90.62 120 ASN A N 1
ATOM 980 C CA . ASN A 1 120 ? 9.988 1.085 -14.647 1.00 90.62 120 ASN A CA 1
ATOM 981 C C . ASN A 1 120 ? 10.685 2.101 -13.723 1.00 90.62 120 ASN A C 1
ATOM 983 O O . ASN A 1 120 ? 10.188 2.399 -12.638 1.00 90.62 120 ASN A O 1
ATOM 987 N N . GLN A 1 121 ? 11.844 2.628 -14.128 1.00 85.69 121 GLN A N 1
ATOM 988 C CA . GLN A 1 121 ? 12.676 3.490 -13.287 1.00 85.69 121 GLN A CA 1
ATOM 989 C C . GLN A 1 121 ? 11.875 4.572 -12.534 1.00 85.69 121 GLN A C 1
ATOM 991 O O . GLN A 1 121 ? 11.368 5.537 -13.116 1.00 85.69 121 GLN A O 1
ATOM 996 N N . PHE A 1 122 ? 11.827 4.395 -11.215 1.00 85.44 122 PHE A N 1
ATOM 997 C CA . PHE A 1 122 ? 11.270 5.306 -10.229 1.00 85.44 122 PHE A CA 1
ATOM 998 C C . PHE A 1 122 ? 12.384 5.638 -9.237 1.00 85.44 122 PHE A C 1
ATOM 1000 O O . PHE A 1 122 ? 13.038 4.743 -8.701 1.00 85.44 122 PHE A O 1
ATOM 1007 N N . SER A 1 123 ? 12.655 6.920 -9.047 1.00 85.62 123 SER A N 1
ATOM 1008 C CA . SER A 1 123 ? 13.793 7.406 -8.272 1.00 85.62 123 SER A CA 1
ATOM 1009 C C . SER A 1 123 ? 13.308 8.234 -7.093 1.00 85.62 123 SER A C 1
ATOM 1011 O O . SER A 1 123 ? 12.297 8.917 -7.186 1.00 85.62 123 SER A O 1
ATOM 1013 N N . ILE A 1 124 ? 14.031 8.163 -5.979 1.00 82.38 124 ILE A N 1
ATOM 1014 C CA . ILE A 1 124 ? 13.837 8.998 -4.791 1.00 82.38 124 ILE A CA 1
ATOM 1015 C C . ILE A 1 124 ? 15.161 9.714 -4.548 1.00 82.38 124 ILE A C 1
ATOM 1017 O O . ILE A 1 124 ? 16.214 9.082 -4.666 1.00 82.38 124 ILE A O 1
ATOM 1021 N N . ILE A 1 125 ? 15.096 11.014 -4.272 1.00 70.06 125 ILE A N 1
ATOM 1022 C CA . ILE A 1 125 ? 16.258 11.877 -4.033 1.00 70.06 125 ILE A CA 1
ATOM 1023 C C . ILE A 1 125 ? 16.316 12.228 -2.549 1.00 70.06 125 ILE A C 1
ATOM 1025 O O . ILE A 1 125 ? 15.233 12.452 -1.966 1.00 70.06 125 ILE A O 1
#

Secondary structure (DSSP, 8-state):
---HHHHHHHHHHHHHHTTPEEE-GGGSTTTTT-SS-HHHHHHHHHHHTTTS-HHHHHHHHHHHH----SSHHHHHHHHHHHHHH-EEEEEE-TTS-EEEEEE-SS-SSSGGGS--EEE------

Sequence (125 aa):
MTTEAHIEQATIEWLQDLGYIHKLGKTLPQNNNEVVLKDVFTAFIKKQYSTLPEEIQKLAIADFINNTGAILEHRNRDFHLKLTKGIPYQYKTKEGEEKAAHIYPVDFENPENNTFWAVNQFSII

Radius of gyration: 18.02 Å; chains: 1; bounding box: 50×24×49 Å

pLDDT: mean 92.56, std 5.4, range [63.19, 97.56]